Protein AF-A0A2N8NJ84-F1 (afdb_monomer)

Sequence (87 aa):
MVYFSSLEFKQIAEGTVANAALPEARIYTAGSVLHLTLARAETVHIYNVSGALVRNFRAPAGQTTVALPTGIYIVRTGERSEKVFIH

Foldseek 3Di:
DDDDDDDPPPPDPDDDPPPPVPPQKDWAEDAQKIKIAHQAWWWKFKAAPVRHTPDIDTDGHGIDMDGDPFHWIWIDTPPDIDIYGHD

Radius of gyration: 17.12 Å; Cα contacts (8 Å, |Δi|>4): 154; chains: 1; bounding box: 52×28×38 Å

Mean predicted aligned error: 11.19 Å

pLDDT: mean 80.28, std 19.19, range [33.84, 96.25]

Structure (mmCIF, N/CA/C/O backbone):
data_AF-A0A2N8NJ84-F1
#
_entry.id   AF-A0A2N8NJ84-F1
#
loop_
_atom_site.group_PDB
_atom_site.id
_atom_site.type_symbol
_atom_site.label_atom_id
_atom_site.label_alt_id
_atom_site.label_comp_id
_atom_site.label_asym_id
_atom_site.label_entity_id
_atom_site.label_seq_id
_atom_site.pdbx_PDB_ins_code
_atom_site.Cartn_x
_atom_site.Cartn_y
_atom_site.Cartn_z
_atom_site.occupancy
_atom_site.B_iso_or_equiv
_atom_site.auth_seq_id
_atom_site.auth_comp_id
_atom_site.auth_asym_id
_atom_site.auth_atom_id
_atom_site.pdbx_PDB_model_num
ATOM 1 N N . MET A 1 1 ? -37.891 19.653 -6.633 1.00 42.03 1 MET A N 1
ATOM 2 C CA . MET A 1 1 ? -38.853 18.652 -7.154 1.00 42.03 1 MET A CA 1
ATOM 3 C C . MET A 1 1 ? -38.650 18.637 -8.670 1.00 42.03 1 MET A C 1
ATOM 5 O O . MET A 1 1 ? -38.817 19.703 -9.231 1.00 42.03 1 MET A O 1
ATOM 9 N N . VAL A 1 2 ? -38.174 17.609 -9.392 1.00 41.16 2 VAL A N 1
ATOM 10 C CA . VAL A 1 2 ? -38.318 16.138 -9.309 1.00 41.16 2 VAL A CA 1
ATOM 11 C C . VAL A 1 2 ? -37.217 15.465 -10.191 1.00 41.16 2 VAL A C 1
ATOM 13 O O . VAL A 1 2 ? -37.089 15.819 -11.352 1.00 41.16 2 VAL A O 1
ATOM 16 N N . TYR A 1 3 ? -36.466 14.528 -9.586 1.00 33.84 3 TYR A N 1
ATOM 17 C CA . TYR A 1 3 ? -35.802 13.275 -10.042 1.00 33.84 3 TYR A CA 1
ATOM 18 C C . TYR A 1 3 ? -34.760 13.172 -11.194 1.00 33.84 3 TYR A C 1
ATOM 20 O O . TYR A 1 3 ? -34.970 13.559 -12.336 1.00 33.84 3 TYR A O 1
ATOM 28 N N . PHE A 1 4 ? -33.651 12.500 -10.835 1.00 49.09 4 PHE A N 1
ATOM 29 C CA . PHE A 1 4 ? -32.552 11.944 -11.642 1.00 49.09 4 PHE A CA 1
ATOM 30 C C . PHE A 1 4 ? -32.987 10.742 -12.505 1.00 49.09 4 PHE A C 1
ATOM 32 O O . PHE A 1 4 ? -33.795 9.945 -12.031 1.00 49.09 4 PHE A O 1
ATOM 39 N N . SER A 1 5 ? -32.331 10.526 -13.660 1.00 43.59 5 SER A N 1
ATOM 40 C CA . SER A 1 5 ? -31.684 9.252 -14.081 1.00 43.59 5 SER A CA 1
ATOM 41 C C . SER A 1 5 ? -31.601 9.111 -15.605 1.00 43.59 5 SER A C 1
ATOM 43 O O . SER A 1 5 ? -32.628 9.033 -16.265 1.00 43.59 5 SER A O 1
ATOM 45 N N . SER A 1 6 ? -30.385 8.995 -16.144 1.00 43.25 6 SER A N 1
ATOM 46 C CA . SER A 1 6 ? -29.954 7.822 -16.927 1.00 43.25 6 SER A CA 1
ATOM 47 C C . SER A 1 6 ? -28.510 8.051 -17.391 1.00 43.25 6 SER A C 1
ATOM 49 O O . SER A 1 6 ? -28.267 8.750 -18.372 1.00 43.25 6 SER A O 1
ATOM 51 N N . LEU A 1 7 ? -27.532 7.517 -16.649 1.00 43.16 7 LEU A N 1
ATOM 52 C CA . LEU A 1 7 ? -26.197 7.305 -17.209 1.00 43.16 7 LEU A CA 1
ATOM 53 C C . LEU A 1 7 ? -26.300 6.087 -18.128 1.00 43.16 7 LEU A C 1
ATOM 55 O O . LEU A 1 7 ? -26.521 4.971 -17.657 1.00 43.16 7 LEU A O 1
ATOM 59 N N . GLU A 1 8 ? -26.155 6.305 -19.430 1.00 50.38 8 GLU A N 1
ATOM 60 C CA . GLU A 1 8 ? -26.022 5.231 -20.406 1.00 50.38 8 GLU A CA 1
ATOM 61 C C . GLU A 1 8 ? -24.735 4.446 -20.120 1.00 50.38 8 GLU A C 1
ATOM 63 O O . GLU A 1 8 ? -23.625 4.859 -20.457 1.00 50.38 8 GLU A O 1
ATOM 68 N N . PHE A 1 9 ? -24.877 3.287 -19.479 1.00 50.81 9 PHE A N 1
ATOM 69 C CA . PHE A 1 9 ? -23.818 2.292 -19.414 1.00 50.81 9 PHE A CA 1
ATOM 70 C C . PHE A 1 9 ? -23.663 1.660 -20.796 1.00 50.81 9 PHE A C 1
ATOM 72 O O . PHE A 1 9 ? -24.339 0.690 -21.133 1.00 50.81 9 PHE A O 1
ATOM 79 N N . LYS A 1 10 ? -22.743 2.194 -21.598 1.00 45.22 10 LYS A N 1
ATOM 80 C CA . LYS A 1 10 ? -22.235 1.508 -22.787 1.00 45.22 10 LYS A CA 1
ATOM 81 C C . LYS A 1 10 ? -20.790 1.090 -22.541 1.00 45.22 10 LYS A C 1
ATOM 83 O O . LYS A 1 10 ? -19.852 1.699 -23.043 1.00 45.22 10 LYS A O 1
ATOM 88 N N . GLN A 1 11 ? -20.611 0.047 -21.733 1.00 47.25 11 GLN A N 1
ATOM 89 C CA . GLN A 1 11 ? -19.321 -0.627 -21.626 1.00 47.25 11 GLN A CA 1
ATOM 90 C C . GLN A 1 11 ? -19.139 -1.497 -22.872 1.00 47.25 11 GLN A C 1
ATOM 92 O O . GLN A 1 11 ? -19.584 -2.641 -22.922 1.00 47.25 11 GLN A O 1
ATOM 97 N N . ILE A 1 12 ? -18.508 -0.938 -23.904 1.00 48.22 12 ILE A N 1
ATOM 98 C CA . ILE A 1 12 ? -17.921 -1.751 -24.966 1.00 48.22 12 ILE A CA 1
ATOM 99 C C . ILE A 1 12 ? -16.660 -2.403 -24.399 1.00 48.22 12 ILE A C 1
ATOM 101 O O . ILE A 1 12 ? -15.699 -1.741 -24.015 1.00 48.22 12 ILE A O 1
ATOM 105 N N . ALA A 1 13 ? -16.717 -3.727 -24.269 1.00 52.50 13 ALA A N 1
ATOM 106 C CA . ALA A 1 13 ? -15.566 -4.569 -24.009 1.00 52.50 13 ALA A CA 1
ATOM 107 C C . ALA A 1 13 ? -14.652 -4.522 -25.240 1.00 52.50 13 ALA A C 1
ATOM 109 O O . ALA A 1 13 ? -14.806 -5.303 -26.175 1.00 52.50 13 ALA A O 1
ATOM 110 N N . GLU A 1 14 ? -13.725 -3.570 -25.259 1.00 48.72 14 GLU A N 1
ATOM 111 C CA . GLU A 1 14 ? -12.658 -3.531 -26.249 1.00 48.72 14 GLU A CA 1
ATOM 112 C C . GLU A 1 14 ? -11.494 -4.374 -25.733 1.00 48.72 14 GLU A C 1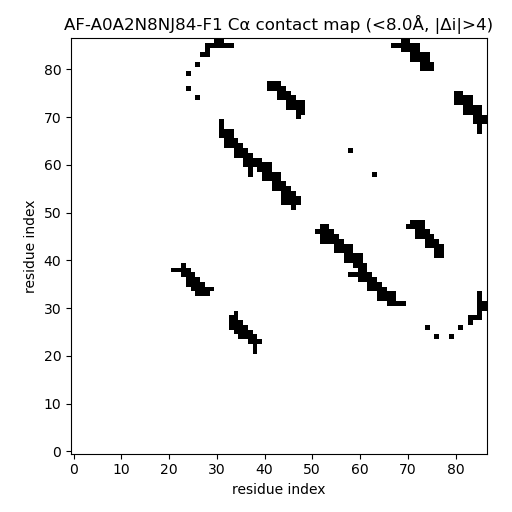
ATOM 114 O O . GLU A 1 14 ? -10.871 -4.075 -24.710 1.00 48.72 14 GLU A O 1
ATOM 119 N N . GLY A 1 15 ? -11.246 -5.482 -26.434 1.00 51.94 15 GLY A N 1
ATOM 120 C CA . GLY A 1 15 ? -10.089 -6.339 -26.230 1.00 51.94 15 GLY A CA 1
ATOM 121 C C . GLY A 1 15 ? -8.818 -5.502 -26.259 1.00 51.94 15 GLY A C 1
ATOM 122 O O . GLY A 1 15 ? -8.390 -5.017 -27.302 1.00 51.94 15 GLY A O 1
ATOM 123 N N . THR A 1 16 ? -8.221 -5.309 -25.089 1.00 48.91 16 THR A N 1
ATOM 124 C CA . THR A 1 16 ? -6.988 -4.548 -24.960 1.00 48.91 16 THR A CA 1
ATOM 125 C C . THR A 1 16 ? -5.831 -5.460 -25.374 1.00 48.91 16 THR A C 1
ATOM 127 O O . THR A 1 16 ? -5.355 -6.287 -24.603 1.00 48.91 16 THR A O 1
ATOM 130 N N . VAL A 1 17 ? -5.347 -5.306 -26.608 1.00 57.47 17 VAL A N 1
ATOM 131 C CA . VAL A 1 17 ? -3.928 -5.557 -26.910 1.00 57.47 17 VAL A CA 1
ATOM 132 C C . VAL A 1 17 ? -3.141 -4.307 -26.532 1.00 57.47 17 VAL A C 1
ATOM 134 O O . VAL A 1 17 ? -2.489 -3.666 -27.349 1.00 57.47 17 VAL A O 1
ATOM 137 N N . ALA A 1 18 ? -3.236 -3.909 -25.267 1.00 45.69 18 ALA A N 1
ATOM 138 C CA . ALA A 1 18 ? -2.366 -2.876 -24.753 1.00 45.69 18 ALA A CA 1
ATOM 139 C C . ALA A 1 18 ? -1.021 -3.541 -24.464 1.00 45.69 18 ALA A C 1
ATOM 141 O O . ALA A 1 18 ? -0.830 -4.137 -23.405 1.00 45.69 18 ALA A O 1
ATOM 142 N N . ASN A 1 19 ? -0.047 -3.351 -25.354 1.00 49.38 19 ASN A N 1
ATOM 143 C CA . ASN A 1 19 ? 1.337 -3.197 -24.906 1.00 49.38 19 ASN A CA 1
ATOM 144 C C . ASN A 1 19 ? 1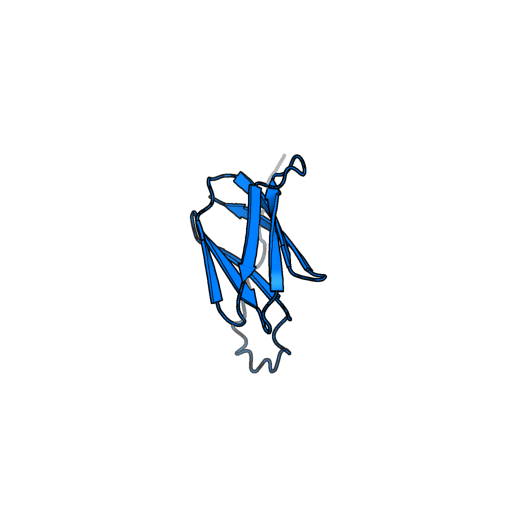.428 -1.872 -24.128 1.00 49.38 19 ASN A C 1
ATOM 146 O O . ASN A 1 19 ? 2.120 -0.937 -24.518 1.00 49.38 19 ASN A O 1
ATOM 150 N N . ALA A 1 20 ? 0.649 -1.756 -23.050 1.00 52.91 20 ALA A N 1
ATOM 151 C CA . ALA A 1 20 ? 0.868 -0.746 -22.046 1.00 52.91 20 ALA A CA 1
ATOM 152 C C . ALA A 1 20 ? 2.172 -1.161 -21.381 1.00 52.91 20 ALA A C 1
ATOM 154 O O . ALA A 1 20 ? 2.244 -2.248 -20.803 1.00 52.91 20 ALA A O 1
ATOM 155 N N . ALA A 1 21 ? 3.204 -0.325 -21.503 1.00 56.56 21 ALA A N 1
ATOM 156 C CA . ALA A 1 21 ? 4.362 -0.432 -20.635 1.00 56.56 21 ALA A CA 1
ATOM 157 C C . ALA A 1 21 ? 3.818 -0.596 -19.212 1.00 56.56 21 ALA A C 1
ATOM 159 O O . ALA A 1 21 ? 3.078 0.270 -18.730 1.00 56.56 21 ALA A O 1
ATOM 160 N N . LEU A 1 22 ? 4.056 -1.766 -18.610 1.00 60.19 22 LEU A N 1
ATOM 161 C CA . LEU A 1 22 ? 3.529 -2.045 -17.284 1.00 60.19 22 LEU A CA 1
ATOM 162 C C . LEU A 1 22 ? 4.022 -0.917 -16.374 1.00 60.19 22 LEU A C 1
ATOM 164 O O . LEU A 1 22 ? 5.206 -0.571 -16.440 1.00 60.19 22 LEU A O 1
ATOM 168 N N . PRO A 1 23 ? 3.136 -0.301 -15.577 1.00 69.62 23 PRO A N 1
ATOM 169 C CA . PRO A 1 23 ? 3.573 0.734 -14.660 1.00 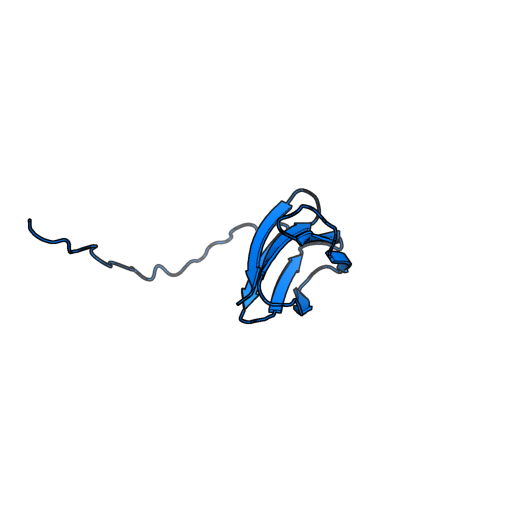69.62 23 PRO A CA 1
ATOM 170 C C . PRO A 1 23 ? 4.664 0.151 -13.760 1.00 69.62 23 PRO A C 1
ATOM 172 O O . PRO A 1 23 ? 4.573 -1.012 -13.362 1.00 69.62 23 PRO A O 1
ATOM 175 N N . GLU A 1 24 ? 5.678 0.954 -13.422 1.00 79.69 24 GLU A N 1
ATOM 176 C CA . GLU A 1 24 ? 6.798 0.490 -12.584 1.00 79.69 24 GLU A CA 1
ATOM 177 C C . GLU A 1 24 ? 6.320 -0.133 -11.260 1.00 79.69 24 GLU A C 1
ATOM 179 O O . GLU A 1 24 ? 6.953 -1.052 -10.734 1.00 79.69 24 GLU A O 1
ATOM 184 N N . ALA A 1 25 ? 5.161 0.324 -10.773 1.00 85.19 25 ALA A N 1
ATOM 185 C CA . ALA A 1 25 ? 4.417 -0.278 -9.682 1.00 85.19 25 ALA A CA 1
ATOM 186 C C . ALA A 1 25 ? 2.901 -0.255 -9.950 1.00 85.19 25 ALA A C 1
ATOM 188 O O . ALA A 1 25 ? 2.352 0.748 -10.418 1.00 85.19 25 ALA A O 1
ATOM 189 N N . ARG A 1 26 ? 2.214 -1.345 -9.596 1.00 88.44 26 ARG A N 1
ATOM 190 C CA . ARG A 1 26 ? 0.750 -1.456 -9.545 1.00 88.44 26 ARG A CA 1
ATOM 191 C C . ARG A 1 26 ? 0.315 -1.725 -8.112 1.00 88.44 26 ARG A C 1
ATOM 193 O O . ARG A 1 26 ? 0.790 -2.686 -7.512 1.00 88.44 26 ARG A O 1
ATOM 200 N N . ILE A 1 27 ? -0.593 -0.910 -7.587 1.00 90.31 27 ILE A N 1
ATOM 201 C CA . ILE A 1 27 ? -1.062 -0.995 -6.203 1.00 90.31 27 ILE A CA 1
ATOM 202 C C . ILE A 1 27 ? -2.587 -1.082 -6.231 1.00 90.31 27 ILE A C 1
ATOM 204 O O . ILE A 1 27 ? -3.240 -0.268 -6.870 1.00 90.31 27 ILE A O 1
ATOM 208 N N . TYR A 1 28 ? -3.168 -2.086 -5.583 1.00 87.00 28 TYR A N 1
ATOM 209 C CA . TYR A 1 28 ? -4.621 -2.222 -5.468 1.00 87.00 28 TYR A CA 1
ATOM 210 C C . TYR A 1 28 ? -4.993 -3.034 -4.233 1.00 87.00 28 TYR A C 1
ATOM 212 O O . TYR A 1 28 ? -4.152 -3.704 -3.634 1.00 87.00 28 TYR A O 1
ATOM 220 N N . THR A 1 29 ? -6.260 -2.984 -3.842 1.00 88.81 29 THR A N 1
ATOM 221 C CA . THR A 1 29 ? -6.769 -3.716 -2.681 1.00 88.81 29 THR A CA 1
ATOM 222 C C . THR A 1 29 ? -7.808 -4.742 -3.107 1.00 88.81 29 THR A C 1
ATOM 224 O O . THR A 1 29 ? -8.570 -4.525 -4.048 1.00 88.81 29 THR A O 1
ATOM 227 N N . ALA A 1 30 ? -7.815 -5.883 -2.424 1.00 88.56 30 ALA A N 1
ATOM 228 C CA . ALA A 1 30 ? -8.848 -6.902 -2.549 1.00 88.56 30 ALA A CA 1
ATOM 229 C C . ALA A 1 30 ? -9.210 -7.389 -1.139 1.00 88.56 30 ALA A C 1
ATOM 231 O O . ALA A 1 30 ? -8.423 -8.069 -0.480 1.00 88.56 30 ALA A O 1
ATOM 232 N N . GLY A 1 31 ? -10.383 -6.983 -0.643 1.00 88.12 31 GLY A N 1
ATOM 233 C CA . GLY A 1 31 ? -10.777 -7.204 0.753 1.00 88.12 31 GLY A CA 1
ATOM 234 C C . GLY A 1 31 ? -9.806 -6.537 1.736 1.00 88.12 31 GLY A C 1
ATOM 235 O O . GLY A 1 31 ? -9.463 -5.366 1.570 1.00 88.12 31 GLY A O 1
ATOM 236 N N . SER A 1 32 ? -9.314 -7.310 2.710 1.00 89.12 32 SER A N 1
ATOM 237 C CA . SER A 1 32 ? -8.390 -6.859 3.764 1.00 89.12 32 SER A CA 1
ATOM 238 C C . SER A 1 32 ? -6.907 -6.885 3.353 1.00 89.12 32 SER A C 1
ATOM 240 O O . SER A 1 32 ? -6.003 -6.919 4.198 1.00 89.12 32 SER A O 1
ATOM 242 N N . VAL A 1 33 ? -6.635 -6.981 2.049 1.00 91.75 33 VAL A N 1
ATOM 243 C CA . VAL A 1 33 ? -5.308 -7.280 1.517 1.00 91.75 33 VAL A CA 1
ATOM 244 C C . VAL A 1 33 ? -4.895 -6.251 0.473 1.00 91.75 33 VAL A C 1
ATOM 246 O O . VAL A 1 33 ? -5.602 -5.987 -0.500 1.00 91.75 33 VAL A O 1
ATOM 249 N N . LEU A 1 34 ? -3.706 -5.690 0.673 1.00 92.12 34 LEU A N 1
ATOM 250 C CA . LEU A 1 34 ? -3.014 -4.863 -0.301 1.00 92.12 34 LEU A CA 1
ATOM 251 C C . LEU A 1 34 ? -2.194 -5.753 -1.235 1.00 92.12 34 LEU A C 1
ATOM 253 O O . LEU A 1 34 ? -1.322 -6.503 -0.788 1.00 92.12 34 LEU A O 1
ATOM 257 N N . HIS A 1 35 ? -2.436 -5.609 -2.530 1.00 92.06 35 HIS A N 1
ATOM 258 C CA . HIS A 1 35 ? -1.662 -6.223 -3.593 1.00 92.06 35 HIS A CA 1
ATOM 259 C C . HIS A 1 35 ? -0.766 -5.176 -4.244 1.00 92.06 35 HIS A C 1
ATOM 261 O O . HIS A 1 35 ? -1.219 -4.135 -4.722 1.00 92.06 35 HIS A O 1
ATOM 267 N N . LEU A 1 36 ? 0.524 -5.483 -4.267 1.00 91.38 36 LEU A N 1
ATOM 268 C CA . LEU A 1 36 ? 1.559 -4.675 -4.882 1.00 91.38 36 LEU A CA 1
ATOM 269 C C . LEU A 1 36 ? 2.242 -5.513 -5.959 1.00 91.38 36 LEU A C 1
ATOM 271 O O . LEU A 1 36 ? 2.673 -6.626 -5.684 1.00 91.38 36 LEU A O 1
ATOM 275 N N . THR A 1 37 ? 2.376 -4.988 -7.169 1.00 91.56 37 THR A N 1
ATOM 276 C CA . THR A 1 37 ? 3.224 -5.576 -8.214 1.00 91.56 37 THR A CA 1
ATOM 277 C C . THR A 1 37 ? 4.302 -4.576 -8.586 1.00 91.56 37 THR A C 1
ATOM 279 O O . THR A 1 37 ? 3.968 -3.455 -8.956 1.00 91.56 37 THR A O 1
ATOM 282 N N . LEU A 1 38 ? 5.569 -4.970 -8.489 1.00 91.44 38 LEU A N 1
ATOM 283 C CA . LEU A 1 38 ? 6.713 -4.116 -8.809 1.00 91.44 38 LEU A CA 1
ATOM 284 C C . LEU A 1 38 ? 7.498 -4.657 -10.004 1.00 91.44 38 LEU A C 1
ATOM 286 O O . LEU A 1 38 ? 7.716 -5.862 -10.107 1.00 91.44 38 LEU A O 1
ATOM 290 N N . ALA A 1 39 ? 7.997 -3.772 -10.865 1.00 89.50 39 ALA A N 1
ATOM 291 C CA . ALA A 1 39 ? 8.906 -4.151 -11.949 1.00 89.50 39 ALA A CA 1
ATOM 292 C C . ALA A 1 39 ? 10.325 -4.496 -11.446 1.00 89.50 39 ALA A C 1
ATOM 294 O O . ALA A 1 39 ? 11.024 -5.307 -12.051 1.00 89.50 39 ALA A O 1
ATOM 2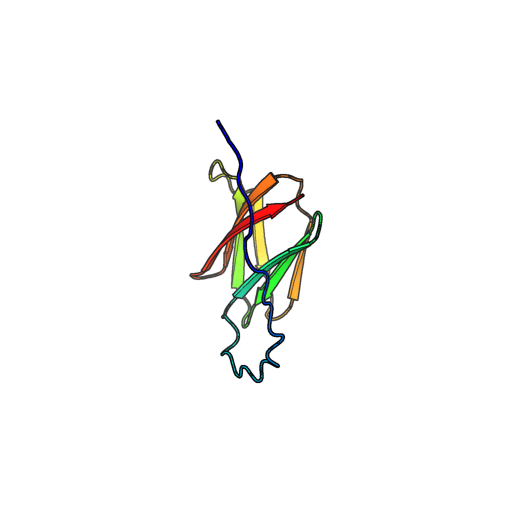95 N N . ARG A 1 40 ? 10.751 -3.902 -10.324 1.00 90.44 40 ARG A N 1
ATOM 296 C CA . ARG A 1 40 ? 12.058 -4.110 -9.678 1.00 90.44 40 ARG A CA 1
ATOM 297 C C . ARG A 1 40 ? 11.913 -4.166 -8.159 1.00 90.44 40 ARG A C 1
ATOM 299 O O . ARG A 1 40 ? 10.877 -3.800 -7.621 1.00 90.44 40 ARG A O 1
ATOM 306 N N . ALA A 1 41 ? 12.951 -4.616 -7.459 1.00 91.25 41 ALA A N 1
ATOM 307 C CA . ALA A 1 41 ? 12.928 -4.624 -6.001 1.00 91.25 41 ALA A CA 1
ATOM 308 C C . ALA A 1 41 ? 12.975 -3.192 -5.441 1.00 91.25 41 ALA A C 1
ATOM 310 O O . ALA A 1 41 ? 13.945 -2.474 -5.689 1.00 91.25 41 ALA A O 1
ATOM 311 N N . GLU A 1 42 ? 11.980 -2.802 -4.643 1.00 93.56 42 GLU A N 1
ATOM 312 C CA . GLU A 1 42 ? 11.866 -1.452 -4.076 1.00 93.56 42 GLU A CA 1
ATOM 313 C C . GLU A 1 42 ? 11.467 -1.453 -2.598 1.00 93.56 42 GLU A C 1
ATOM 315 O O . GLU A 1 42 ? 10.908 -2.414 -2.068 1.00 93.56 42 GLU A O 1
ATOM 320 N N . THR A 1 43 ? 11.760 -0.344 -1.917 1.00 94.75 43 THR A N 1
ATOM 321 C CA . THR A 1 43 ? 11.311 -0.116 -0.541 1.00 94.75 43 THR A CA 1
ATOM 322 C C . THR A 1 43 ? 9.890 0.429 -0.544 1.00 94.75 43 THR A C 1
ATOM 324 O O . THR A 1 43 ? 9.612 1.492 -1.104 1.00 94.75 43 THR A O 1
ATOM 327 N N . VAL A 1 44 ? 9.004 -0.293 0.131 1.00 94.88 44 VAL A N 1
ATOM 328 C CA . VAL A 1 44 ? 7.596 0.045 0.300 1.00 94.88 44 VAL A CA 1
ATOM 329 C C . VAL A 1 44 ? 7.411 0.717 1.649 1.00 94.88 44 VAL A C 1
ATOM 331 O O . VAL A 1 44 ? 7.834 0.186 2.676 1.00 94.88 44 VAL A O 1
ATOM 334 N N . HIS A 1 45 ? 6.726 1.854 1.648 1.00 96.25 45 HIS A N 1
ATOM 335 C CA . HIS A 1 45 ? 6.292 2.544 2.854 1.00 96.25 45 HIS A CA 1
ATOM 336 C C . HIS A 1 45 ? 4.773 2.645 2.851 1.00 96.25 45 HIS A C 1
ATOM 338 O O . HIS A 1 45 ? 4.176 3.103 1.881 1.00 96.25 45 HIS A O 1
ATOM 344 N N . ILE A 1 46 ? 4.146 2.222 3.938 1.00 95.38 46 ILE A N 1
ATOM 345 C CA . ILE A 1 4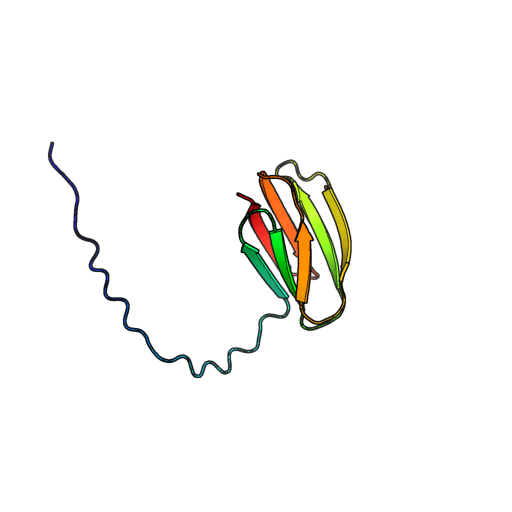6 ? 2.699 2.278 4.117 1.00 95.38 46 ILE A CA 1
ATOM 346 C C . ILE A 1 46 ? 2.431 3.231 5.264 1.00 95.38 46 ILE A C 1
ATOM 348 O O . ILE A 1 46 ? 2.847 2.970 6.392 1.00 95.38 46 ILE A O 1
ATOM 352 N N . TYR A 1 47 ? 1.729 4.316 4.978 1.00 95.69 47 TYR A N 1
ATOM 353 C CA . TYR A 1 47 ? 1.323 5.316 5.954 1.00 95.69 47 TYR A CA 1
ATOM 354 C C . TYR A 1 47 ? -0.182 5.248 6.178 1.00 95.69 47 TYR A C 1
ATOM 356 O O . TYR A 1 47 ? -0.933 4.903 5.267 1.00 95.69 47 TYR A O 1
ATOM 364 N N . ASN A 1 48 ? -0.639 5.598 7.374 1.00 93.88 48 ASN A N 1
ATOM 365 C CA . ASN A 1 48 ? -2.054 5.874 7.602 1.00 93.88 48 ASN A CA 1
ATOM 366 C C . ASN A 1 48 ? -2.413 7.295 7.112 1.00 93.88 48 ASN A C 1
ATOM 368 O O . ASN A 1 48 ? -1.554 8.073 6.694 1.00 93.88 48 ASN A O 1
ATOM 372 N N . VAL A 1 49 ? -3.692 7.661 7.207 1.00 90.44 49 VAL A N 1
ATOM 373 C CA . VAL A 1 49 ? -4.201 8.995 6.817 1.00 90.44 49 VAL A CA 1
ATOM 374 C C . VAL A 1 49 ? -3.580 10.136 7.628 1.00 90.44 49 VAL A C 1
ATOM 376 O O . VAL A 1 49 ? -3.488 11.250 7.122 1.00 90.44 49 VAL A O 1
ATOM 379 N N . SER A 1 50 ? -3.147 9.873 8.867 1.00 92.38 50 SER A N 1
ATOM 380 C CA . SER A 1 50 ? -2.484 10.875 9.708 1.00 92.38 50 SER A CA 1
ATOM 381 C C . SER A 1 50 ? -1.002 11.058 9.360 1.00 92.38 50 SER A C 1
ATOM 383 O O . SER A 1 50 ? -0.322 11.835 10.022 1.00 92.38 50 SER A O 1
ATOM 385 N N . GLY A 1 51 ? -0.481 10.327 8.367 1.00 91.25 51 GLY A N 1
ATOM 386 C CA . GLY A 1 51 ? 0.920 10.372 7.945 1.00 91.25 51 GLY A CA 1
ATOM 387 C C . GLY A 1 51 ? 1.874 9.528 8.796 1.00 91.25 51 GLY A C 1
ATOM 388 O O . GLY A 1 51 ? 3.082 9.567 8.573 1.00 91.25 51 GLY A O 1
ATOM 389 N N . ALA A 1 52 ? 1.371 8.744 9.752 1.00 94.69 52 ALA A N 1
ATOM 390 C CA . ALA A 1 52 ? 2.199 7.846 10.549 1.00 94.69 52 ALA A CA 1
ATOM 391 C C . ALA A 1 52 ? 2.572 6.596 9.741 1.00 94.69 52 ALA A C 1
ATOM 393 O O . ALA A 1 52 ? 1.721 5.996 9.078 1.00 94.69 52 ALA A O 1
ATOM 394 N N . LEU A 1 53 ? 3.841 6.186 9.810 1.00 94.31 53 LEU A N 1
ATOM 395 C CA . LEU A 1 53 ? 4.333 4.975 9.155 1.00 94.31 53 LEU A CA 1
ATOM 396 C C . LEU A 1 53 ? 3.763 3.736 9.858 1.00 94.31 53 LEU A C 1
ATOM 398 O O . LEU A 1 53 ? 4.078 3.460 11.011 1.00 94.31 53 LEU A O 1
ATOM 402 N N . VAL A 1 54 ? 2.940 2.979 9.140 1.00 94.75 54 VAL A N 1
ATOM 403 C CA . VAL A 1 54 ? 2.308 1.735 9.602 1.00 94.75 54 VAL A CA 1
ATOM 404 C C . VAL A 1 54 ? 3.210 0.539 9.326 1.00 94.75 54 VAL A C 1
ATOM 406 O O . VAL A 1 54 ? 3.308 -0.376 10.143 1.00 94.75 54 VAL A O 1
ATOM 409 N N . ARG A 1 55 ? 3.861 0.515 8.158 1.00 93.75 55 ARG A N 1
ATOM 410 C CA . ARG A 1 55 ? 4.743 -0.587 7.760 1.00 93.75 55 ARG A CA 1
ATOM 411 C C . ARG A 1 55 ? 5.794 -0.111 6.766 1.00 93.75 55 ARG A C 1
ATOM 413 O O . ARG A 1 55 ? 5.491 0.690 5.887 1.00 93.75 55 ARG A O 1
ATOM 420 N N . ASN A 1 56 ? 7.008 -0.640 6.883 1.00 94.75 56 ASN A N 1
ATOM 421 C CA . ASN A 1 56 ? 8.049 -0.507 5.868 1.00 94.75 56 ASN A CA 1
ATOM 422 C C . ASN A 1 56 ? 8.696 -1.868 5.615 1.00 94.75 56 ASN A C 1
ATOM 424 O O . ASN A 1 56 ? 8.855 -2.652 6.550 1.00 94.75 56 ASN A O 1
ATOM 428 N N . PHE A 1 57 ? 9.016 -2.162 4.360 1.00 95.00 57 PHE A N 1
ATOM 429 C CA . PHE A 1 57 ? 9.745 -3.371 3.984 1.00 95.00 57 PHE A CA 1
AT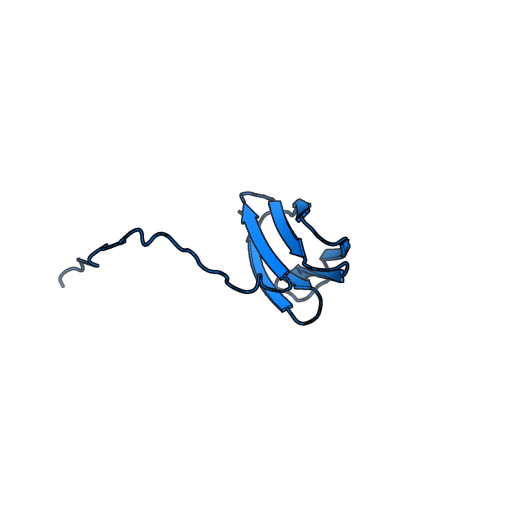OM 430 C C . PHE A 1 57 ? 10.315 -3.232 2.574 1.00 95.00 57 PHE A C 1
ATOM 432 O O . PHE A 1 57 ? 9.848 -2.420 1.774 1.00 95.00 57 PHE A O 1
ATOM 439 N N . ARG A 1 58 ? 11.315 -4.054 2.250 1.00 94.62 58 ARG A N 1
ATOM 440 C CA . ARG A 1 58 ? 11.823 -4.179 0.884 1.00 94.62 58 ARG A CA 1
ATOM 441 C C . ARG A 1 58 ? 11.057 -5.283 0.164 1.00 94.62 58 ARG A C 1
ATOM 443 O O . ARG A 1 58 ? 11.124 -6.439 0.572 1.00 94.62 58 ARG A O 1
ATOM 450 N N . ALA A 1 59 ? 10.331 -4.921 -0.883 1.00 93.25 59 ALA A N 1
ATOM 451 C CA . ALA A 1 59 ? 9.615 -5.854 -1.737 1.00 93.25 59 ALA A CA 1
ATOM 452 C C . ALA A 1 59 ? 10.503 -6.264 -2.924 1.00 93.25 59 ALA A C 1
ATOM 454 O O . ALA A 1 59 ? 11.161 -5.398 -3.507 1.00 93.25 59 ALA A O 1
ATOM 455 N N . PRO A 1 60 ? 10.556 -7.553 -3.298 1.00 92.62 60 PRO A N 1
ATOM 456 C CA . PRO A 1 60 ? 11.194 -7.974 -4.539 1.00 92.62 60 PRO A CA 1
ATOM 457 C C . PRO A 1 60 ? 10.373 -7.532 -5.762 1.00 92.62 60 PRO A C 1
ATOM 459 O O . PRO A 1 60 ? 9.222 -7.114 -5.639 1.00 92.62 60 PRO A O 1
ATOM 462 N N . ALA A 1 61 ? 10.963 -7.660 -6.953 1.00 90.44 61 ALA A N 1
ATOM 463 C CA . ALA A 1 61 ? 10.204 -7.572 -8.198 1.00 90.44 61 ALA A CA 1
ATOM 464 C C . ALA A 1 61 ? 9.116 -8.661 -8.238 1.00 90.44 61 ALA A C 1
ATOM 466 O O . ALA A 1 61 ? 9.309 -9.761 -7.716 1.00 90.44 61 ALA A O 1
ATOM 467 N N . GLY A 1 62 ? 7.990 -8.367 -8.880 1.00 90.31 62 GLY A N 1
ATOM 468 C CA . GLY A 1 62 ? 6.817 -9.234 -8.922 1.00 90.31 62 GLY A CA 1
ATOM 469 C C . GLY A 1 62 ? 5.770 -8.867 -7.873 1.00 90.31 62 GLY A C 1
ATOM 470 O O . GLY A 1 62 ? 5.685 -7.721 -7.426 1.00 90.31 62 GLY A O 1
ATOM 471 N N . GLN A 1 63 ? 4.924 -9.837 -7.524 1.00 91.12 63 GLN A N 1
ATOM 472 C CA . GLN A 1 63 ? 3.782 -9.618 -6.641 1.00 91.12 63 GLN A CA 1
ATOM 473 C C . GLN A 1 63 ? 4.173 -9.767 -5.168 1.00 91.12 63 GLN A C 1
ATOM 475 O O . GLN A 1 63 ? 4.707 -10.791 -4.750 1.00 91.12 63 GLN A O 1
ATOM 480 N N . THR A 1 64 ? 3.826 -8.768 -4.362 1.00 91.94 64 THR A N 1
ATOM 481 C CA . THR A 1 64 ? 3.889 -8.807 -2.902 1.00 91.94 64 THR A CA 1
ATOM 482 C C . THR A 1 64 ? 2.514 -8.509 -2.321 1.00 91.94 64 THR A C 1
ATOM 484 O O . THR A 1 64 ? 1.769 -7.674 -2.830 1.00 91.94 64 THR A O 1
ATOM 487 N N . THR A 1 65 ? 2.170 -9.216 -1.250 1.00 92.69 65 THR A N 1
ATOM 488 C CA . THR A 1 65 ? 0.849 -9.153 -0.626 1.00 92.69 65 THR A CA 1
ATOM 489 C C . THR A 1 65 ? 1.000 -8.760 0.836 1.00 92.69 65 THR A C 1
ATOM 491 O O . THR A 1 65 ? 1.861 -9.294 1.533 1.00 92.69 65 THR A O 1
ATOM 494 N N . VAL A 1 66 ? 0.183 -7.817 1.302 1.00 93.06 66 VAL A N 1
ATOM 495 C CA . VAL A 1 66 ? 0.281 -7.267 2.657 1.00 93.06 66 VAL A CA 1
ATOM 496 C C . VAL A 1 66 ? -1.103 -7.218 3.292 1.00 93.06 66 VAL A C 1
ATOM 498 O O . VAL A 1 66 ? -1.978 -6.494 2.829 1.00 93.06 66 VAL A O 1
ATOM 501 N N . ALA A 1 67 ? -1.291 -7.955 4.386 1.00 92.50 67 ALA A N 1
ATOM 502 C CA . ALA A 1 67 ? -2.491 -7.827 5.207 1.00 92.50 67 ALA A CA 1
ATOM 503 C C . ALA A 1 67 ? -2.428 -6.529 6.024 1.00 92.50 67 ALA A C 1
ATOM 505 O O . ALA A 1 67 ? -1.430 -6.273 6.718 1.00 92.50 67 ALA A O 1
ATOM 506 N N . LEU A 1 68 ? -3.489 -5.730 5.931 1.00 89.69 68 LEU A N 1
ATOM 507 C CA . LEU A 1 68 ? -3.665 -4.472 6.651 1.00 89.69 68 LEU A CA 1
ATOM 508 C C . LEU A 1 68 ? -5.055 -4.455 7.308 1.00 89.69 68 LEU A C 1
ATOM 510 O O . LEU A 1 68 ? -5.986 -5.038 6.756 1.00 89.69 68 LEU A O 1
ATOM 514 N N . PRO A 1 69 ? -5.215 -3.801 8.469 1.00 91.81 69 PRO A N 1
ATOM 515 C CA . PRO A 1 69 ? -6.540 -3.531 9.025 1.00 91.81 69 PRO A CA 1
ATOM 516 C C . PRO A 1 69 ? -7.399 -2.672 8.082 1.00 91.81 69 PRO A C 1
ATOM 518 O O . PRO A 1 69 ? -6.863 -1.965 7.230 1.00 91.81 69 PRO A O 1
ATOM 521 N N . THR A 1 70 ? -8.722 -2.686 8.266 1.00 92.19 70 THR A N 1
ATOM 522 C CA . THR A 1 70 ? -9.647 -1.779 7.566 1.00 92.19 70 THR A CA 1
ATOM 523 C C . THR A 1 70 ? -9.259 -0.324 7.823 1.00 92.19 70 THR A C 1
ATOM 525 O O . THR A 1 70 ? -9.015 0.081 8.964 1.00 92.19 70 THR A O 1
ATOM 528 N N . GLY A 1 71 ? -9.212 0.480 6.763 1.00 92.19 71 GLY A N 1
ATOM 529 C CA . GLY A 1 71 ? -8.815 1.878 6.861 1.00 92.19 71 GLY A CA 1
ATOM 530 C C . GLY A 1 71 ? -8.262 2.455 5.565 1.00 92.19 71 GLY A C 1
ATOM 531 O O . GLY A 1 71 ? -8.132 1.782 4.545 1.00 92.19 71 GLY A O 1
ATOM 532 N N . ILE A 1 72 ? -7.932 3.743 5.612 1.00 93.94 72 ILE A N 1
ATOM 533 C CA . ILE A 1 72 ? -7.291 4.454 4.504 1.00 93.94 72 ILE A CA 1
ATOM 534 C C . ILE A 1 72 ? -5.776 4.437 4.719 1.00 93.94 72 ILE A C 1
ATOM 536 O O . ILE A 1 72 ? -5.288 4.783 5.799 1.00 93.94 72 ILE A O 1
ATOM 540 N N . TYR A 1 73 ? -5.036 4.111 3.663 1.00 95.06 73 TYR A N 1
ATOM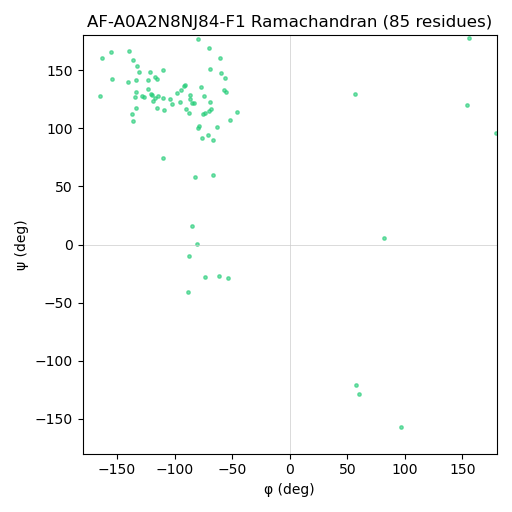 541 C CA . TYR A 1 73 ? -3.578 4.096 3.670 1.00 95.06 73 TYR A CA 1
ATOM 542 C C . TYR A 1 73 ? -3.007 4.821 2.457 1.00 95.06 73 TYR A C 1
ATOM 544 O O . TYR A 1 73 ? -3.629 4.887 1.399 1.00 95.06 73 TYR A O 1
ATOM 552 N N . ILE A 1 74 ? -1.797 5.344 2.619 1.00 94.75 74 ILE A N 1
ATOM 553 C CA . ILE A 1 74 ? -0.960 5.850 1.535 1.00 94.75 74 ILE A CA 1
ATOM 554 C C . ILE A 1 74 ? 0.195 4.872 1.365 1.00 94.75 74 ILE A C 1
ATOM 556 O O . ILE A 1 74 ? 1.007 4.701 2.273 1.00 94.75 74 ILE A O 1
ATOM 560 N N . VAL A 1 75 ? 0.263 4.220 0.212 1.00 94.56 75 VAL A N 1
ATOM 561 C CA . VAL A 1 75 ? 1.324 3.271 -0.127 1.00 94.56 75 VAL A CA 1
ATOM 562 C C . VAL A 1 75 ? 2.295 3.970 -1.059 1.00 94.56 75 VAL A C 1
ATOM 564 O O . VAL A 1 75 ? 1.904 4.419 -2.131 1.00 94.56 75 VAL A O 1
ATOM 567 N N . ARG A 1 76 ? 3.557 4.067 -0.652 1.00 93.38 76 ARG A N 1
ATOM 568 C CA . ARG A 1 76 ? 4.637 4.665 -1.430 1.00 93.38 76 ARG A CA 1
ATOM 569 C C . ARG A 1 76 ? 5.664 3.610 -1.814 1.00 93.38 76 ARG A C 1
ATOM 571 O O . ARG A 1 76 ? 6.190 2.914 -0.945 1.00 93.38 76 ARG A O 1
ATOM 578 N N . THR A 1 77 ? 5.981 3.545 -3.098 1.00 91.50 77 THR A N 1
ATOM 579 C CA . THR A 1 77 ? 6.991 2.661 -3.691 1.00 91.50 77 THR A CA 1
ATOM 580 C C . THR A 1 77 ? 7.790 3.465 -4.706 1.00 91.50 77 THR A C 1
ATOM 582 O O . THR A 1 77 ? 7.220 3.942 -5.690 1.00 91.50 77 THR A O 1
ATOM 585 N N . GLY A 1 78 ? 9.071 3.699 -4.418 1.00 87.06 78 GLY A N 1
ATOM 586 C CA . GLY A 1 78 ? 9.913 4.563 -5.245 1.00 87.06 78 GLY A CA 1
ATOM 587 C C . GLY A 1 78 ? 9.322 5.972 -5.364 1.00 87.06 78 GLY A C 1
ATOM 588 O O . GLY A 1 78 ? 9.097 6.657 -4.357 1.00 87.06 78 GLY A O 1
ATOM 589 N N . GLU A 1 79 ? 9.045 6.388 -6.599 1.00 84.88 79 GLU A N 1
ATOM 590 C CA . GLU A 1 79 ? 8.419 7.678 -6.924 1.00 84.88 79 GLU A CA 1
ATOM 591 C C . GLU A 1 79 ? 6.884 7.631 -6.922 1.00 84.88 79 GLU A C 1
ATOM 593 O O . GLU A 1 79 ? 6.223 8.669 -6.954 1.00 84.88 79 GLU A O 1
ATOM 598 N N . ARG A 1 80 ? 6.288 6.436 -6.839 1.00 84.50 80 ARG A N 1
ATOM 599 C CA . ARG A 1 80 ? 4.838 6.257 -6.882 1.00 84.50 80 ARG A CA 1
ATOM 600 C C . ARG A 1 80 ? 4.239 6.291 -5.486 1.00 84.50 80 ARG A C 1
ATOM 602 O O . ARG A 1 80 ? 4.771 5.701 -4.550 1.00 84.50 80 ARG A O 1
ATOM 609 N N . SER A 1 81 ? 3.111 6.980 -5.355 1.00 90.56 81 SER A N 1
ATOM 610 C CA . SER A 1 81 ? 2.310 7.015 -4.132 1.00 90.56 81 SER A CA 1
ATOM 611 C C . SER A 1 81 ? 0.843 6.817 -4.484 1.00 90.56 81 SER A C 1
ATOM 613 O O . SER A 1 81 ? 0.333 7.488 -5.377 1.00 90.56 81 SER A O 1
ATOM 615 N N . GLU A 1 82 ? 0.167 5.909 -3.788 1.00 91.00 82 GLU A N 1
ATOM 616 C CA . GLU A 1 82 ? -1.214 5.539 -4.082 1.00 91.00 82 GLU A CA 1
ATOM 617 C C . GLU A 1 82 ? -2.034 5.493 -2.794 1.00 91.00 82 GLU A C 1
ATOM 619 O O . GLU A 1 82 ? -1.649 4.867 -1.803 1.00 91.00 82 GLU A O 1
ATOM 624 N N . LYS A 1 83 ? -3.159 6.213 -2.790 1.00 92.62 83 LYS A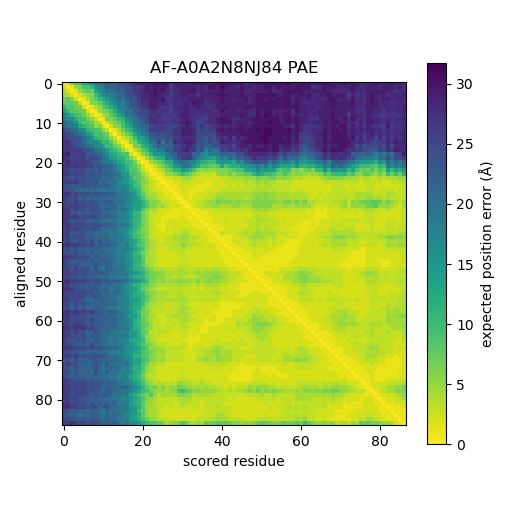 N 1
ATOM 625 C CA . LYS A 1 83 ? -4.117 6.188 -1.687 1.00 92.62 83 LYS A CA 1
ATOM 626 C C . LYS A 1 83 ? -5.052 5.009 -1.896 1.00 92.62 83 LYS A C 1
ATOM 628 O O . LYS A 1 83 ? -5.765 4.960 -2.892 1.00 92.62 83 LYS A O 1
ATOM 633 N N . VAL A 1 84 ? -5.088 4.108 -0.927 1.00 91.94 84 VAL A N 1
ATOM 634 C CA . VAL A 1 84 ? -5.925 2.913 -0.963 1.00 91.94 84 VAL A CA 1
ATOM 635 C C . VAL A 1 84 ? -6.870 2.881 0.227 1.00 91.94 84 VAL A C 1
ATOM 637 O O . VAL A 1 84 ? -6.550 3.373 1.311 1.00 91.94 84 VAL A O 1
ATOM 640 N N . PHE A 1 85 ? -8.040 2.291 0.016 1.00 92.06 85 PHE A N 1
ATOM 641 C CA . PHE A 1 85 ? -8.965 1.945 1.083 1.00 92.06 85 PHE A CA 1
ATOM 642 C C . PHE A 1 85 ? -8.995 0.424 1.225 1.00 92.06 85 PHE A C 1
ATOM 644 O O . PHE A 1 85 ? -9.177 -0.300 0.242 1.00 92.06 85 PHE A O 1
ATOM 651 N N . ILE A 1 86 ? -8.758 -0.042 2.444 1.00 91.88 86 ILE A N 1
ATOM 652 C CA . ILE A 1 86 ? -8.898 -1.438 2.843 1.00 91.88 86 ILE A CA 1
ATOM 653 C C . ILE A 1 86 ? -10.287 -1.568 3.459 1.00 91.88 86 ILE A C 1
ATOM 655 O O . ILE A 1 86 ? -10.591 -0.826 4.397 1.00 91.88 86 ILE A O 1
ATOM 659 N N . HIS A 1 87 ? -11.102 -2.467 2.900 1.00 82.31 87 HIS A N 1
A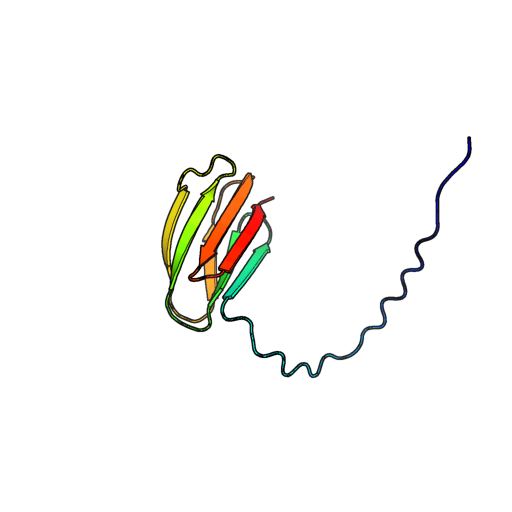TOM 660 C CA . HIS A 1 87 ? -12.451 -2.775 3.377 1.00 82.31 87 HIS A CA 1
ATOM 661 C C . HIS A 1 87 ? -12.393 -3.739 4.562 1.00 82.31 87 HIS A C 1
ATOM 663 O O . HIS A 1 87 ? -11.608 -4.709 4.494 1.00 82.31 87 HIS A O 1
#

Secondary structure (DSSP, 8-state):
-----------------------SEEEEEETTEEEEEESS-EEEEEEETTS-EEEEEEEPSEEEEEE--SEEEEEEETTEEEEEEE-

Nearest PDB structures (foldseek):
  5tth-assembly1_A  TM=7.507E-01  e=9.119E-02  Danio rerio
  4mli-assembly2_C  TM=7.522E-01  e=1.264E-01  Streptococcus pyogenes
  6egu-assembly1_B  TM=6.578E-01  e=9.119E-02  Rift Valley fever virus
  6egu-assembly1_C  TM=6.057E-01  e=7.335E-02  Rift Valley fever virus
  2x5p-assembly1_A  TM=5.259E-01  e=6.579E-02  Streptococcus pyogenes

Solvent-accessible surface area (backbone atoms only — not comparable to full-atom values): 5415 Å² total; per-residue (Å²): 141,83,87,89,89,80,84,82,84,77,82,75,87,70,84,77,85,66,87,60,78,74,61,67,60,47,79,49,64,60,57,45,29,41,41,36,35,28,72,50,66,41,56,37,38,32,21,39,84,89,67,49,78,73,46,74,49,76,44,60,51,41,81,47,77,44,82,50,72,68,44,54,33,38,41,34,45,82,93,47,72,48,82,44,68,31,87